Protein AF-A0AAW4Y4T2-F1 (afdb_monomer_lite)

Radius of gyration: 17.23 Å; chains: 1; bounding box: 32×28×51 Å

InterPro domains:
  IPR001162 UvrC, RNAse H endonuclease domain [PF08459] (28-86)
  IPR001162 UvrC, RNAse H endonuclease domain [PS50165] (1-86)
  IPR038476 UvrC, RNAse H endonuclease domain superfamily [G3DSA:3.30.420.340] (18-86)
  IPR050066 UvrABC system protein C [PTHR30562] (4-86)

pLDDT: mean 83.82, std 12.1, range [53.5, 97.75]

Foldseek 3Di:
DVVVVVVVVVVCCQFQVVQCVVCVVVVHPRDQKDKDWDWDDDPPDFTKIWIWMDGRSHTDPVPIDIDGDDPDDHPDVVVVVVVVVD

Secondary structure (DSSP, 8-state):
-HHHHHHHHHHHIIIIIHHHHHHHHHTSS--SEEEEEEEEEETTEEEEEEEEEEETTEE-GGG-EEEEP-S--SS-HHHHHHHH--

Sequence (86 aa):
LNNKFELISRDESRTIKAIEELGTQMGIQTPIRIEAFDNSNIQGVDPVSAMVTFIDGKPDKKNYRKYKIKTVKGPDDYKSMREVVR

Structure (mmCIF, N/CA/C/O backbone):
data_AF-A0AAW4Y4T2-F1
#
_entry.id   AF-A0AAW4Y4T2-F1
#
loop_
_atom_site.group_PDB
_atom_site.id
_atom_site.type_symbol
_atom_site.label_atom_id
_atom_site.label_alt_id
_atom_site.label_comp_id
_atom_site.label_asym_id
_atom_site.label_entity_id
_atom_site.label_seq_id
_atom_site.pdbx_PDB_ins_code
_atom_site.Cartn_x
_atom_site.Cartn_y
_atom_site.Cartn_z
_atom_site.occupancy
_atom_site.B_iso_or_equiv
_atom_site.auth_seq_id
_atom_site.auth_comp_id
_atom_site.auth_asym_id
_atom_site.auth_atom_id
_atom_site.pdbx_PDB_model_num
ATOM 1 N N . LEU A 1 1 ? -8.450 17.209 27.650 1.00 61.31 1 LEU A N 1
ATOM 2 C CA . LEU A 1 1 ? -8.834 15.776 27.700 1.00 61.31 1 LEU A CA 1
ATOM 3 C C . LEU A 1 1 ? -9.630 15.363 26.458 1.00 61.31 1 LEU A C 1
ATOM 5 O O . LEU A 1 1 ? -9.151 14.485 25.756 1.00 61.31 1 LEU A O 1
ATOM 9 N N . ASN A 1 2 ? -10.725 16.048 26.103 1.00 67.12 2 ASN A N 1
ATOM 10 C CA . ASN A 1 2 ? -11.574 15.714 24.936 1.00 67.12 2 ASN A CA 1
ATOM 11 C C . ASN A 1 2 ? -10.828 15.623 23.589 1.00 67.12 2 ASN A C 1
ATOM 13 O O . ASN A 1 2 ? -11.003 14.661 22.853 1.00 67.12 2 ASN A O 1
ATOM 17 N N . ASN A 1 3 ? -9.908 16.553 23.319 1.00 76.69 3 ASN A N 1
ATOM 18 C CA . ASN A 1 3 ? -9.151 16.594 22.059 1.00 76.69 3 ASN A CA 1
ATOM 19 C C . ASN A 1 3 ? -8.289 15.333 21.815 1.00 76.69 3 ASN A C 1
ATOM 21 O O . ASN A 1 3 ? -8.132 14.878 20.687 1.00 76.69 3 ASN A O 1
ATOM 25 N N . LYS A 1 4 ? -7.751 14.723 22.883 1.00 78.00 4 LYS A N 1
ATOM 26 C CA . LYS A 1 4 ? -6.906 13.521 22.775 1.00 78.00 4 LYS A CA 1
ATOM 27 C C . LYS A 1 4 ? -7.731 12.272 22.445 1.00 78.00 4 LYS A C 1
ATOM 29 O O . LYS A 1 4 ? -7.264 11.434 21.684 1.00 78.00 4 LYS A O 1
ATOM 34 N N . PHE A 1 5 ? -8.949 12.169 22.977 1.00 81.44 5 PHE A N 1
ATOM 35 C CA . PHE A 1 5 ? -9.868 11.072 22.658 1.00 81.44 5 PHE A CA 1
ATOM 36 C C . PHE A 1 5 ? -10.365 11.141 21.210 1.00 81.44 5 PHE A C 1
ATOM 38 O O . PHE A 1 5 ? -10.392 10.118 20.531 1.00 81.44 5 PHE A O 1
ATOM 45 N N 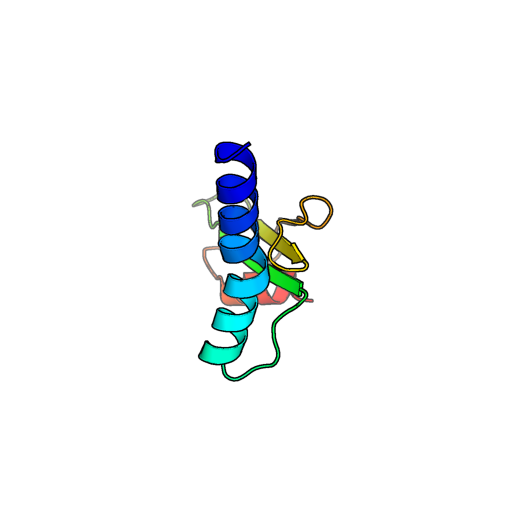. GLU A 1 6 ? -10.678 12.337 20.705 1.00 83.81 6 GLU A N 1
ATOM 46 C CA . GLU A 1 6 ? -11.056 12.523 19.296 1.00 83.81 6 GLU A CA 1
ATOM 47 C C . GLU A 1 6 ? -9.924 12.148 18.332 1.00 83.81 6 GLU A C 1
ATOM 49 O O . GLU A 1 6 ? -10.167 11.500 17.314 1.00 83.81 6 GLU A O 1
ATOM 54 N N . LEU A 1 7 ? -8.681 12.509 18.667 1.00 80.06 7 LEU A N 1
ATOM 55 C CA . LEU A 1 7 ? -7.494 12.129 17.898 1.00 80.06 7 LEU A CA 1
ATOM 56 C C . LEU A 1 7 ? -7.299 10.609 17.845 1.00 80.06 7 LEU A C 1
ATOM 58 O O . LEU A 1 7 ? -7.056 10.074 16.769 1.00 80.06 7 LEU A O 1
ATOM 62 N N . ILE A 1 8 ? -7.442 9.919 18.980 1.00 79.00 8 ILE A N 1
ATOM 63 C CA . ILE A 1 8 ? -7.304 8.455 19.055 1.00 79.00 8 ILE A CA 1
ATOM 64 C C . ILE A 1 8 ? -8.401 7.765 18.236 1.00 79.00 8 ILE A C 1
ATOM 66 O O . ILE A 1 8 ? -8.099 6.895 17.426 1.00 79.00 8 ILE A O 1
ATOM 70 N N . SER A 1 9 ? -9.654 8.203 18.381 1.00 80.31 9 SER A N 1
ATOM 71 C CA . SER A 1 9 ? -10.793 7.665 17.623 1.00 80.31 9 SER A CA 1
ATOM 72 C C . SER A 1 9 ? -10.625 7.844 16.107 1.00 80.31 9 SER A C 1
ATOM 74 O O . SER A 1 9 ? -10.906 6.935 15.325 1.00 80.31 9 SER A O 1
ATOM 76 N N . ARG A 1 10 ? -10.103 9.001 15.672 1.00 80.31 10 ARG A N 1
ATOM 77 C CA . ARG A 1 10 ? -9.776 9.254 14.259 1.00 80.31 10 ARG A CA 1
ATOM 78 C C . ARG A 1 10 ? -8.608 8.418 13.739 1.00 80.31 10 ARG A C 1
ATOM 80 O O . ARG A 1 10 ? -8.604 8.083 12.558 1.00 80.31 10 ARG A O 1
ATOM 87 N N . ASP A 1 11 ? -7.606 8.142 14.567 1.00 81.00 11 ASP A N 1
ATOM 88 C CA . ASP A 1 11 ? -6.477 7.292 14.173 1.00 81.00 11 ASP A CA 1
ATOM 89 C C . ASP A 1 11 ? -6.933 5.835 14.019 1.00 81.00 11 ASP A C 1
ATOM 91 O O . ASP A 1 11 ? -6.631 5.186 13.021 1.00 81.00 11 ASP A O 1
ATOM 95 N N . GLU A 1 12 ? -7.751 5.344 14.950 1.00 82.44 12 GLU A N 1
ATOM 96 C CA . GLU A 1 12 ? -8.331 3.998 14.909 1.00 82.44 12 GLU A CA 1
ATOM 97 C C . GLU A 1 12 ? -9.247 3.795 13.693 1.00 82.44 12 GLU A C 1
ATOM 99 O O . GLU A 1 12 ? -9.173 2.763 13.023 1.00 82.44 12 GLU A O 1
ATOM 104 N N . SER A 1 13 ? -10.065 4.797 13.346 1.00 82.88 13 SER A N 1
ATOM 105 C CA . SER A 1 13 ? -10.934 4.709 12.167 1.00 82.88 13 SER A CA 1
ATOM 106 C C . SER A 1 13 ? -10.158 4.670 10.850 1.00 82.88 13 SER A C 1
ATOM 108 O O . SER A 1 13 ? -10.552 3.964 9.927 1.00 82.88 13 SER A O 1
ATOM 110 N N . ARG A 1 14 ? -9.031 5.385 10.763 1.00 84.62 14 ARG A N 1
ATOM 111 C CA . ARG A 1 14 ? -8.176 5.432 9.565 1.00 84.62 14 ARG A CA 1
ATOM 112 C C . ARG A 1 14 ? -7.219 4.252 9.433 1.00 84.62 14 ARG A C 1
ATOM 114 O O . ARG A 1 14 ? -6.567 4.140 8.401 1.00 84.62 14 ARG A O 1
ATOM 121 N N . THR A 1 15 ? -7.102 3.421 10.465 1.00 90.12 15 THR A N 1
ATOM 122 C CA . THR A 1 15 ? -6.146 2.312 10.507 1.00 90.12 15 THR A CA 1
ATOM 123 C C . THR A 1 15 ? -6.894 0.987 10.517 1.00 90.12 15 THR A C 1
ATOM 125 O O . THR A 1 15 ? -7.191 0.461 9.448 1.00 90.12 15 THR A O 1
ATOM 128 N N . ILE A 1 16 ? -7.263 0.481 11.693 1.00 91.31 16 ILE A N 1
ATOM 129 C CA . ILE A 1 16 ? -7.865 -0.847 11.855 1.00 91.31 16 ILE A CA 1
ATOM 130 C C . ILE A 1 16 ? -9.229 -0.940 11.168 1.00 91.31 16 ILE A C 1
ATOM 132 O O . ILE A 1 16 ? -9.434 -1.832 10.348 1.00 91.31 16 ILE A O 1
ATOM 136 N N . LYS A 1 17 ? -10.134 0.017 11.409 1.00 92.88 17 LYS A N 1
ATOM 137 C CA . LYS A 1 17 ? -11.474 -0.044 10.795 1.00 92.88 17 LYS A CA 1
ATOM 138 C C . LYS A 1 17 ? -11.408 0.046 9.273 1.00 92.88 17 LYS A C 1
ATOM 140 O O . LYS A 1 17 ? -12.114 -0.679 8.584 1.00 92.88 17 LYS A O 1
ATOM 145 N N . ALA A 1 18 ? -10.510 0.878 8.747 1.00 93.56 18 ALA A N 1
ATOM 146 C C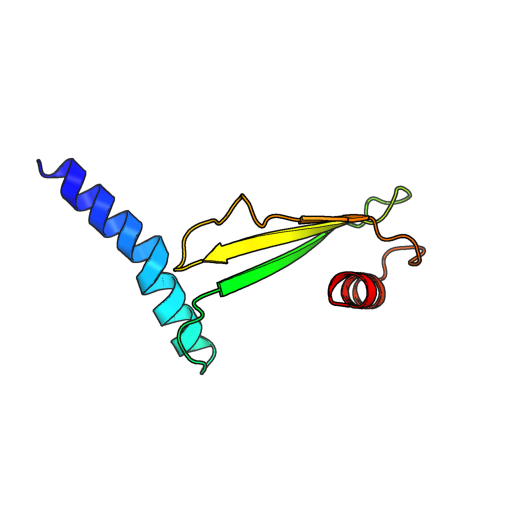A . ALA A 1 18 ? -10.321 1.021 7.309 1.00 93.56 18 ALA A CA 1
ATOM 147 C C . ALA A 1 18 ? -9.876 -0.293 6.642 1.00 93.56 18 ALA A C 1
ATOM 149 O O . ALA A 1 18 ? -10.377 -0.633 5.570 1.00 93.56 18 ALA A O 1
ATOM 150 N N . ILE A 1 19 ? -8.963 -1.055 7.259 1.00 95.81 19 ILE A N 1
ATOM 151 C CA . ILE A 1 19 ? -8.533 -2.345 6.698 1.00 95.81 19 ILE A CA 1
ATOM 152 C C . ILE A 1 19 ? -9.588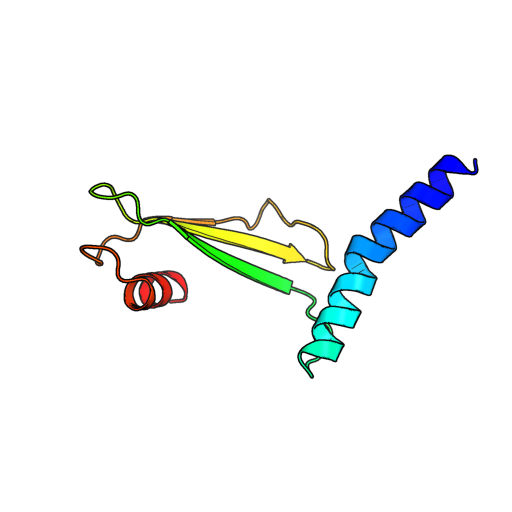 -3.443 6.887 1.00 95.81 19 ILE A C 1
ATOM 154 O O . ILE A 1 19 ? -9.728 -4.294 6.013 1.00 95.81 19 ILE A O 1
ATOM 158 N N . GLU A 1 20 ? -10.367 -3.421 7.970 1.00 95.62 20 GLU A N 1
ATOM 159 C CA . GLU A 1 20 ? -11.498 -4.341 8.170 1.00 95.62 20 GLU A CA 1
ATOM 160 C C . GLU A 1 20 ? -12.594 -4.122 7.119 1.00 95.62 20 GLU A C 1
ATOM 162 O O . GLU A 1 20 ? -13.083 -5.077 6.504 1.00 95.62 20 GLU A O 1
ATOM 167 N N . GLU A 1 21 ? -12.940 -2.859 6.861 1.00 96.12 21 GLU A N 1
ATOM 168 C CA . GLU A 1 21 ? -13.869 -2.471 5.799 1.00 96.12 21 GLU A CA 1
ATOM 169 C C . GLU A 1 21 ? -13.332 -2.885 4.426 1.00 96.12 21 GLU A C 1
ATOM 171 O O . GLU A 1 21 ? -14.070 -3.477 3.639 1.00 96.12 21 GLU A O 1
ATOM 176 N N . LEU A 1 22 ? -12.042 -2.652 4.152 1.00 95.19 22 LEU A N 1
ATOM 177 C CA . LEU A 1 22 ? -11.403 -3.072 2.904 1.00 95.19 22 LEU A CA 1
ATOM 178 C C . LEU A 1 22 ? -11.491 -4.590 2.700 1.00 95.19 22 LEU A C 1
ATOM 180 O O . LEU A 1 22 ? -11.898 -5.035 1.628 1.00 95.19 22 LEU A O 1
ATOM 184 N N . GLY A 1 23 ? -11.150 -5.380 3.724 1.00 96.69 23 GLY A N 1
ATOM 185 C CA . GLY A 1 23 ? -11.256 -6.840 3.675 1.00 96.69 23 GLY A CA 1
ATOM 186 C C . GLY A 1 23 ? -12.686 -7.294 3.385 1.00 96.69 23 GLY A C 1
ATOM 187 O O . GLY A 1 23 ? -12.912 -8.088 2.473 1.00 96.69 23 GLY A O 1
ATOM 188 N N . THR A 1 24 ? -13.659 -6.697 4.077 1.00 97.75 24 THR A N 1
ATOM 189 C CA . THR A 1 24 ? -15.089 -6.970 3.876 1.00 97.75 24 THR A CA 1
ATOM 190 C C . THR A 1 24 ? -15.535 -6.663 2.444 1.00 97.75 24 THR A C 1
ATOM 192 O O . THR A 1 24 ? -16.161 -7.508 1.808 1.00 97.75 24 THR A O 1
ATOM 195 N N . GLN A 1 25 ? -15.189 -5.487 1.906 1.00 97.56 25 GLN A N 1
ATOM 196 C CA . GLN A 1 25 ? -15.562 -5.075 0.544 1.00 97.56 25 GLN A CA 1
ATOM 197 C C . GLN A 1 25 ? -14.903 -5.937 -0.537 1.00 97.56 25 GLN A C 1
ATOM 199 O O . GLN A 1 25 ? -15.494 -6.182 -1.586 1.00 97.56 25 GLN A O 1
ATOM 204 N N . MET A 1 26 ? -13.688 -6.419 -0.282 1.00 96.62 26 MET A N 1
ATOM 205 C CA . M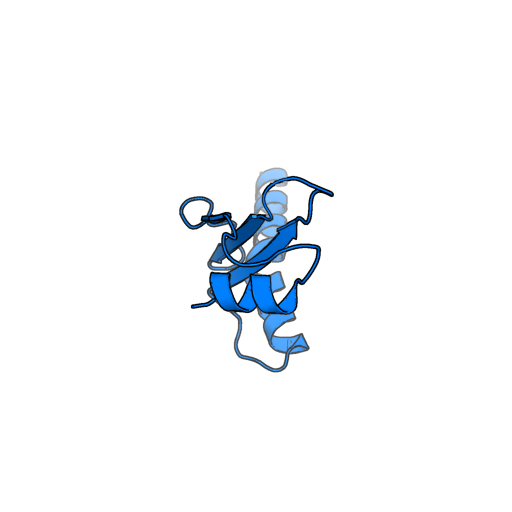ET A 1 26 ? -12.968 -7.309 -1.191 1.00 96.62 26 MET A CA 1
ATOM 206 C C . MET A 1 26 ? -13.353 -8.789 -1.025 1.00 96.62 26 MET A C 1
ATOM 208 O O . MET A 1 26 ? -12.914 -9.615 -1.824 1.00 96.62 26 MET A O 1
ATOM 212 N N . GLY A 1 27 ? -14.154 -9.140 -0.013 1.00 97.31 27 GLY A N 1
ATOM 213 C CA . GLY A 1 27 ? -14.527 -10.526 0.286 1.00 97.31 27 GLY A CA 1
ATOM 214 C C . GLY A 1 27 ? -13.356 -11.386 0.776 1.00 97.31 27 GLY A C 1
ATOM 215 O O . GLY A 1 27 ? -13.334 -12.592 0.534 1.00 97.31 27 GLY A O 1
ATOM 216 N N . ILE A 1 28 ? -12.370 -10.775 1.437 1.00 97.44 28 ILE A N 1
ATOM 217 C CA . ILE A 1 28 ? -11.170 -11.437 1.966 1.00 97.44 28 ILE A CA 1
ATOM 218 C C . ILE A 1 28 ? -11.056 -11.224 3.479 1.00 97.44 28 ILE A C 1
ATOM 220 O O . ILE A 1 28 ? -11.713 -10.361 4.060 1.00 97.44 28 ILE A O 1
ATOM 224 N N . GLN A 1 29 ? -10.186 -11.995 4.136 1.00 96.81 29 GLN A N 1
ATOM 225 C CA . GLN A 1 29 ? -9.807 -11.705 5.520 1.00 96.81 29 GLN A CA 1
ATOM 226 C C . GLN A 1 29 ? -9.166 -10.313 5.612 1.00 96.81 29 GLN A C 1
ATOM 228 O O . GLN A 1 29 ? -8.455 -9.905 4.693 1.00 96.81 29 GLN A O 1
ATOM 233 N N . THR A 1 30 ? -9.379 -9.617 6.734 1.00 97.00 30 THR A N 1
ATOM 234 C CA . THR A 1 30 ? -8.755 -8.322 7.031 1.00 97.00 30 THR A CA 1
ATOM 235 C C . THR A 1 30 ? -7.266 -8.325 6.657 1.00 97.00 30 THR A C 1
ATOM 237 O O . THR A 1 30 ? -6.489 -9.081 7.252 1.00 97.00 30 THR A O 1
ATOM 240 N N . PRO A 1 31 ? -6.845 -7.514 5.669 1.00 96.50 31 PRO A N 1
ATOM 241 C CA . PRO A 1 31 ? -5.467 -7.489 5.214 1.00 96.50 31 PRO A CA 1
ATOM 242 C C . PRO A 1 31 ? -4.573 -6.822 6.262 1.00 96.50 31 PRO A C 1
ATOM 244 O O . PRO A 1 31 ? -4.587 -5.607 6.444 1.00 96.50 31 PRO A O 1
ATOM 247 N N . ILE A 1 32 ? -3.760 -7.639 6.934 1.00 95.19 32 ILE A N 1
ATOM 248 C CA . ILE A 1 32 ? -2.792 -7.191 7.948 1.00 95.19 32 ILE A CA 1
ATOM 249 C C . ILE A 1 32 ? -1.621 -6.452 7.295 1.00 95.19 32 ILE A C 1
ATOM 251 O O . ILE A 1 32 ? -1.124 -5.467 7.832 1.00 95.19 32 ILE A O 1
ATOM 255 N N . ARG A 1 33 ? -1.182 -6.916 6.120 1.00 96.12 33 ARG A N 1
ATOM 256 C CA . ARG A 1 33 ? -0.113 -6.304 5.329 1.00 96.12 33 ARG A CA 1
ATOM 257 C C . ARG A 1 33 ? -0.650 -5.941 3.953 1.00 96.12 33 ARG A C 1
ATOM 259 O O . ARG A 1 33 ? -1.156 -6.805 3.245 1.00 96.12 33 ARG A O 1
ATOM 266 N N . ILE A 1 34 ? -0.491 -4.678 3.577 1.00 96.38 34 ILE A N 1
ATOM 267 C CA . ILE A 1 34 ? -0.890 -4.148 2.274 1.00 96.38 34 ILE A CA 1
ATOM 268 C C . ILE A 1 34 ? 0.355 -3.576 1.605 1.00 96.38 34 ILE A C 1
ATOM 270 O O . ILE A 1 34 ? 1.019 -2.702 2.160 1.00 96.38 34 ILE A O 1
ATOM 274 N N . GLU A 1 35 ? 0.668 -4.062 0.411 1.00 95.88 35 GLU A N 1
ATOM 275 C CA . GLU A 1 35 ? 1.718 -3.514 -0.444 1.00 95.88 35 GLU A CA 1
ATOM 276 C C . GLU A 1 35 ? 1.066 -2.931 -1.692 1.00 95.88 35 GLU A C 1
ATOM 278 O O . GLU A 1 35 ? 0.361 -3.630 -2.418 1.00 95.88 35 GLU A O 1
ATOM 283 N N . ALA A 1 36 ? 1.273 -1.637 -1.918 1.00 93.44 36 ALA A N 1
ATOM 284 C CA . ALA A 1 36 ? 0.756 -0.940 -3.085 1.00 93.44 36 ALA A CA 1
ATOM 285 C C . ALA A 1 36 ? 1.922 -0.471 -3.950 1.00 93.44 36 ALA A C 1
ATOM 287 O O . ALA A 1 36 ? 2.890 0.098 -3.440 1.00 93.44 36 ALA A O 1
ATOM 288 N N . PHE A 1 37 ? 1.809 -0.718 -5.250 1.00 90.19 37 PHE A N 1
ATOM 289 C CA . PHE A 1 37 ? 2.827 -0.399 -6.240 1.00 90.19 37 PHE A CA 1
ATOM 290 C C . PHE A 1 37 ? 2.340 0.747 -7.124 1.00 90.19 37 PHE A C 1
ATOM 292 O O . PHE A 1 37 ? 1.225 0.704 -7.639 1.00 90.19 37 PHE A O 1
ATOM 299 N N . ASP A 1 38 ? 3.189 1.750 -7.305 1.00 87.19 38 ASP A N 1
ATOM 300 C CA . ASP A 1 38 ? 3.009 2.852 -8.242 1.00 87.19 38 ASP A CA 1
ATOM 301 C C . ASP A 1 38 ? 4.092 2.769 -9.322 1.00 87.19 38 ASP A C 1
ATOM 303 O O . ASP A 1 38 ? 5.287 2.810 -9.016 1.00 87.19 38 ASP A O 1
ATOM 307 N N . ASN A 1 39 ? 3.682 2.632 -10.583 1.00 81.12 39 ASN A N 1
ATOM 308 C CA . ASN A 1 39 ? 4.596 2.556 -11.719 1.00 81.12 39 ASN A CA 1
ATOM 309 C C . ASN A 1 39 ? 4.651 3.910 -12.418 1.00 81.12 39 ASN A C 1
ATOM 311 O O . ASN A 1 39 ? 3.726 4.316 -13.118 1.00 81.12 39 ASN A O 1
ATOM 315 N N . SER A 1 40 ? 5.771 4.601 -12.240 1.00 75.19 40 SER A N 1
ATOM 316 C CA . SER A 1 40 ? 6.024 5.892 -12.863 1.00 75.19 40 SER A CA 1
ATOM 317 C C . SER A 1 40 ? 6.819 5.704 -14.157 1.00 75.19 40 SER A C 1
ATOM 319 O O . SER A 1 40 ? 8.000 5.345 -14.136 1.00 75.19 40 SER A O 1
ATOM 321 N N . ASN A 1 41 ? 6.180 6.004 -15.289 1.00 65.19 41 ASN A N 1
ATOM 322 C CA . ASN A 1 41 ? 6.820 6.056 -16.603 1.00 65.19 41 ASN A CA 1
ATOM 323 C C . ASN A 1 41 ? 7.150 7.514 -16.949 1.00 65.19 41 ASN A C 1
ATOM 325 O O . ASN A 1 41 ? 6.328 8.233 -17.518 1.00 65.19 41 ASN A O 1
ATOM 329 N N . ILE A 1 42 ? 8.352 7.976 -16.605 1.00 59.44 42 ILE A N 1
ATOM 330 C CA . ILE A 1 42 ? 8.832 9.280 -17.078 1.00 59.44 42 ILE A CA 1
ATOM 331 C C . ILE A 1 42 ? 9.199 9.105 -18.554 1.00 59.44 42 ILE A C 1
ATOM 333 O O . ILE A 1 42 ? 10.032 8.264 -18.892 1.00 59.44 42 ILE A O 1
ATOM 337 N N . GLN A 1 43 ? 8.560 9.864 -19.451 1.00 53.50 43 GLN A N 1
ATOM 338 C CA . GLN A 1 43 ? 8.849 9.806 -20.888 1.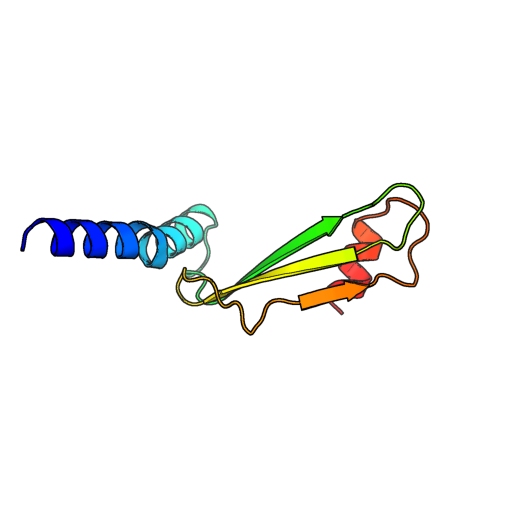00 53.50 43 GLN A CA 1
ATOM 339 C C . GLN A 1 43 ? 10.355 10.003 -21.135 1.00 53.50 43 GLN A C 1
ATOM 341 O O . GLN A 1 43 ? 10.883 11.100 -20.975 1.00 53.50 43 GLN A O 1
ATOM 346 N N . GLY A 1 44 ? 11.040 8.922 -21.517 1.00 57.41 44 GLY A N 1
ATOM 347 C CA . GLY A 1 44 ? 12.451 8.929 -21.909 1.00 57.41 44 GLY A CA 1
ATOM 348 C C . GLY A 1 44 ? 13.482 8.671 -20.805 1.00 57.41 44 GLY A C 1
ATOM 349 O O . GLY A 1 44 ? 14.665 8.635 -21.133 1.00 57.41 44 GLY A O 1
ATOM 350 N N . VAL A 1 45 ? 13.096 8.459 -19.538 1.00 58.25 45 VAL A N 1
ATOM 351 C CA . VAL A 1 45 ? 14.063 8.267 -18.437 1.00 58.25 45 VAL A CA 1
ATOM 352 C C . VAL A 1 45 ? 13.635 7.115 -17.527 1.00 58.25 45 VAL A C 1
ATOM 354 O O . VAL A 1 45 ? 12.496 7.097 -17.075 1.00 58.25 45 VAL A O 1
ATOM 357 N N . ASP A 1 46 ? 14.555 6.168 -17.301 1.00 65.12 46 ASP A N 1
ATOM 358 C CA . ASP A 1 46 ? 14.515 5.018 -16.379 1.00 65.12 46 ASP A CA 1
ATOM 359 C C . ASP A 1 46 ? 13.151 4.735 -15.708 1.00 65.12 46 ASP A C 1
ATOM 361 O O . ASP A 1 46 ? 12.836 5.374 -14.698 1.00 65.12 46 ASP A O 1
ATOM 365 N N . PRO A 1 47 ? 12.356 3.762 -16.198 1.00 73.31 47 PRO A N 1
ATOM 366 C CA . PRO A 1 47 ? 11.103 3.395 -15.548 1.00 73.31 47 PRO A CA 1
ATOM 367 C C . PRO A 1 47 ? 11.347 2.937 -14.102 1.00 73.31 47 PRO A C 1
ATOM 369 O O . PRO A 1 47 ? 12.284 2.189 -13.798 1.00 73.31 47 PRO A O 1
ATOM 372 N N . VAL A 1 48 ? 10.506 3.413 -13.185 1.00 80.56 48 VAL A N 1
ATOM 373 C CA . VAL A 1 48 ? 10.612 3.133 -11.750 1.00 80.56 48 VAL A CA 1
ATOM 374 C C . VAL A 1 48 ? 9.271 2.647 -11.223 1.00 80.56 48 VAL A C 1
ATOM 376 O O . VAL A 1 48 ? 8.240 3.254 -11.497 1.00 80.56 48 VAL A O 1
ATOM 379 N N . SER A 1 49 ? 9.311 1.621 -10.375 1.00 86.12 49 SER A N 1
ATOM 380 C CA . SER A 1 49 ? 8.183 1.236 -9.528 1.00 86.12 49 SER A CA 1
ATOM 381 C C . SER A 1 49 ? 8.466 1.586 -8.068 1.00 86.12 49 SER A C 1
ATOM 383 O O . SER A 1 49 ? 9.524 1.245 -7.530 1.00 86.12 49 SER A O 1
ATOM 385 N N . ALA A 1 50 ? 7.547 2.292 -7.420 1.00 90.06 50 ALA A N 1
ATOM 386 C CA . ALA A 1 50 ? 7.585 2.573 -5.993 1.00 90.06 50 ALA A CA 1
ATOM 387 C C . ALA A 1 50 ? 6.589 1.664 -5.268 1.00 90.06 50 ALA A C 1
ATOM 389 O O . ALA A 1 50 ? 5.418 1.624 -5.618 1.00 90.06 50 ALA A O 1
ATOM 390 N N . MET A 1 51 ? 7.045 0.965 -4.232 1.00 94.06 51 MET A N 1
ATOM 391 C CA . MET A 1 51 ? 6.203 0.149 -3.365 1.00 94.06 51 MET A CA 1
ATOM 392 C C . MET A 1 51 ? 6.084 0.814 -1.998 1.00 94.06 51 MET A C 1
ATOM 394 O O . MET A 1 51 ? 7.095 1.059 -1.329 1.00 94.06 51 MET A O 1
ATOM 398 N N . VAL A 1 52 ? 4.851 1.065 -1.570 1.00 96.19 52 VAL A N 1
ATOM 399 C CA . VAL A 1 52 ? 4.528 1.484 -0.205 1.00 96.19 52 VAL A CA 1
ATOM 400 C C . VAL A 1 52 ? 3.916 0.319 0.558 1.00 96.19 52 VAL A C 1
ATOM 402 O O . VAL A 1 52 ? 3.174 -0.486 0.001 1.00 96.19 52 VAL A O 1
ATOM 405 N N . THR A 1 53 ? 4.231 0.232 1.846 1.00 97.06 53 THR A N 1
ATOM 406 C CA . THR A 1 53 ? 3.752 -0.837 2.724 1.00 97.06 53 THR A CA 1
ATOM 407 C C . THR A 1 53 ? 2.927 -0.252 3.856 1.00 97.06 53 THR A C 1
ATOM 409 O O . THR A 1 53 ? 3.342 0.714 4.495 1.00 97.06 53 THR A O 1
ATOM 412 N N . PHE A 1 54 ? 1.791 -0.872 4.144 1.00 96.38 54 PHE A N 1
ATOM 413 C CA . PHE A 1 54 ? 1.019 -0.653 5.358 1.00 96.38 54 PHE A CA 1
ATOM 414 C C . PHE A 1 54 ? 0.956 -1.956 6.156 1.00 96.38 54 PHE A C 1
ATOM 416 O O . PHE A 1 54 ? 0.773 -3.027 5.577 1.00 96.38 54 PHE A O 1
ATOM 423 N N . ILE A 1 55 ? 1.122 -1.858 7.474 1.00 95.38 55 ILE A N 1
ATOM 424 C CA . ILE A 1 55 ? 0.922 -2.957 8.425 1.00 95.38 55 ILE A CA 1
ATOM 425 C C . ILE A 1 55 ? -0.100 -2.488 9.456 1.00 95.38 55 ILE A C 1
ATOM 427 O O . ILE A 1 55 ? 0.034 -1.381 9.980 1.00 95.38 55 ILE A O 1
ATOM 431 N N . ASP A 1 56 ? -1.133 -3.291 9.707 1.00 94.38 56 ASP A N 1
ATOM 432 C CA . ASP A 1 56 ? -2.238 -2.961 10.619 1.00 94.38 56 ASP A CA 1
ATOM 433 C C . ASP A 1 56 ? -2.870 -1.589 10.302 1.00 94.38 56 ASP A C 1
ATOM 435 O O . ASP A 1 56 ? -3.156 -0.769 11.177 1.00 94.38 56 ASP A O 1
ATOM 439 N N . GLY A 1 57 ? -3.004 -1.287 9.006 1.00 92.31 57 GLY A N 1
ATOM 440 C CA . GLY A 1 57 ? -3.550 -0.021 8.512 1.00 92.31 57 GLY A CA 1
ATOM 441 C C . GLY A 1 57 ? -2.642 1.197 8.717 1.00 92.31 57 GLY A C 1
ATOM 442 O O . GLY A 1 57 ? -3.025 2.307 8.352 1.00 92.31 57 GLY A O 1
ATOM 443 N N . LYS A 1 58 ? -1.429 1.027 9.260 1.00 94.19 58 LYS A N 1
ATOM 444 C CA . LYS A 1 58 ? -0.456 2.107 9.484 1.00 94.19 58 LYS A CA 1
ATOM 445 C C . LYS A 1 58 ? 0.679 2.072 8.455 1.00 94.19 58 LYS A C 1
ATOM 447 O O . LYS A 1 58 ? 1.137 0.988 8.100 1.00 94.19 58 LYS A O 1
ATOM 452 N N . PRO A 1 59 ? 1.183 3.234 7.992 1.00 95.25 59 PRO A N 1
ATOM 453 C CA . PRO A 1 59 ? 2.317 3.274 7.073 1.00 95.25 59 PRO A CA 1
ATOM 454 C C . PRO A 1 59 ? 3.582 2.656 7.685 1.00 95.25 59 PRO A C 1
ATOM 456 O O . PRO A 1 59 ? 4.088 3.138 8.700 1.00 95.25 59 PRO A O 1
ATOM 459 N N . ASP A 1 60 ? 4.151 1.658 7.017 1.00 96.62 60 ASP A N 1
ATOM 460 C CA . ASP A 1 60 ? 5.419 1.026 7.379 1.00 96.62 60 ASP A CA 1
ATOM 461 C C . ASP A 1 60 ? 6.545 1.499 6.448 1.00 96.62 60 ASP A C 1
ATOM 463 O O . ASP A 1 60 ? 6.974 0.824 5.507 1.00 96.62 60 ASP A O 1
ATOM 467 N N . LYS A 1 61 ? 7.045 2.708 6.730 1.00 94.12 61 LYS A N 1
ATOM 468 C CA . LYS A 1 61 ? 8.063 3.392 5.913 1.00 94.12 61 LYS A CA 1
ATOM 469 C C . LYS A 1 61 ? 9.375 2.614 5.786 1.00 94.12 61 LYS A C 1
ATOM 471 O O . LYS A 1 61 ? 10.088 2.786 4.800 1.00 94.12 61 LYS A O 1
ATOM 476 N N . LYS A 1 62 ? 9.706 1.753 6.757 1.00 95.00 62 LYS A N 1
ATOM 477 C CA . LYS A 1 62 ? 10.927 0.928 6.728 1.00 95.00 62 LYS A CA 1
ATOM 478 C C . LYS A 1 62 ? 10.892 -0.084 5.579 1.00 95.00 62 LYS A C 1
ATOM 480 O O . LYS A 1 62 ? 11.939 -0.466 5.047 1.00 95.00 62 LYS A O 1
ATOM 485 N N . ASN A 1 63 ? 9.697 -0.504 5.175 1.00 93.69 63 ASN A N 1
ATOM 486 C CA . ASN A 1 63 ? 9.497 -1.467 4.103 1.00 93.69 63 ASN A CA 1
ATOM 487 C C . ASN A 1 63 ? 9.158 -0.844 2.749 1.00 93.69 63 ASN A C 1
ATOM 489 O O . ASN A 1 63 ? 8.939 -1.576 1.791 1.00 93.69 63 ASN A O 1
ATOM 493 N N . TYR A 1 64 ? 9.242 0.482 2.619 1.00 94.56 64 TYR A N 1
ATOM 494 C CA . TYR A 1 64 ? 9.105 1.121 1.315 1.00 94.56 64 TYR A CA 1
ATOM 495 C C . TYR A 1 64 ? 10.269 0.709 0.414 1.00 94.56 64 TYR A C 1
ATOM 497 O O . TYR A 1 64 ? 11.419 0.602 0.860 1.00 94.56 64 TYR A O 1
ATOM 505 N N . ARG A 1 65 ? 9.981 0.464 -0.862 1.00 92.88 65 ARG A N 1
ATOM 506 C CA . ARG A 1 65 ? 10.988 0.066 -1.851 1.00 92.88 65 ARG A CA 1
ATOM 507 C C . ARG A 1 65 ? 10.828 0.883 -3.121 1.00 92.88 65 ARG A C 1
ATOM 509 O O . ARG A 1 65 ? 9.734 1.293 -3.484 1.00 92.88 65 ARG A O 1
ATOM 516 N N . LYS A 1 66 ? 11.952 1.122 -3.789 1.00 89.50 66 LYS A N 1
ATOM 517 C CA . LYS A 1 66 ? 12.011 1.745 -5.109 1.00 89.50 66 LYS A CA 1
ATOM 518 C C . LYS A 1 66 ? 12.765 0.797 -6.027 1.00 89.50 66 LYS A C 1
ATOM 520 O O . LYS A 1 66 ? 13.954 0.559 -5.821 1.00 89.50 66 LYS A O 1
ATOM 525 N N . TYR A 1 67 ? 12.077 0.273 -7.024 1.00 86.38 67 TYR A N 1
ATOM 526 C CA . TYR A 1 67 ? 12.617 -0.649 -8.007 1.00 86.38 67 TYR A CA 1
ATOM 527 C C . TYR A 1 67 ? 12.931 0.121 -9.285 1.00 86.38 67 TYR A C 1
ATOM 529 O O . TYR A 1 67 ? 12.063 0.782 -9.853 1.00 86.38 67 TYR A O 1
ATOM 537 N N . LYS A 1 68 ? 14.192 0.065 -9.720 1.00 81.81 68 LYS A N 1
ATOM 538 C CA . LYS A 1 68 ? 14.590 0.545 -11.047 1.00 81.81 68 LYS A CA 1
ATOM 539 C C . LYS A 1 68 ? 14.360 -0.578 -12.045 1.00 81.81 68 LYS A C 1
ATOM 541 O O . LYS A 1 68 ? 14.956 -1.641 -11.886 1.00 81.81 68 LYS A O 1
ATOM 546 N N . ILE A 1 69 ? 13.537 -0.321 -13.049 1.00 77.00 69 ILE A N 1
ATOM 547 C CA . ILE A 1 69 ? 13.149 -1.302 -14.055 1.00 77.00 69 ILE A CA 1
ATOM 548 C C . ILE A 1 69 ? 14.178 -1.239 -15.177 1.00 77.00 69 ILE A C 1
ATOM 550 O O . ILE A 1 69 ? 14.379 -0.190 -15.786 1.00 77.00 69 ILE A O 1
ATOM 554 N N . LYS A 1 70 ? 14.891 -2.343 -15.408 1.00 73.81 70 LYS A N 1
ATOM 555 C CA . LYS A 1 70 ? 16.046 -2.351 -16.323 1.00 73.81 70 LYS A CA 1
ATOM 556 C C . LYS A 1 70 ? 15.712 -2.895 -17.702 1.00 73.81 70 LYS A C 1
ATOM 558 O O . LYS A 1 70 ? 16.398 -2.567 -18.667 1.00 73.81 70 LYS A O 1
ATOM 56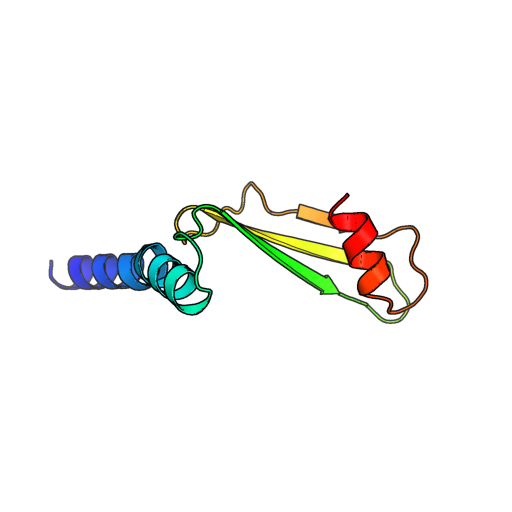3 N N . THR A 1 71 ? 14.714 -3.772 -17.794 1.00 70.75 71 THR A N 1
ATOM 564 C CA . THR A 1 71 ? 14.498 -4.575 -19.007 1.00 70.75 71 THR A CA 1
ATOM 565 C C . THR A 1 71 ? 13.368 -4.062 -19.896 1.00 70.75 71 THR A C 1
ATOM 567 O O . THR A 1 71 ? 13.262 -4.463 -21.057 1.00 70.75 71 THR A O 1
ATOM 570 N N . VAL A 1 72 ? 12.549 -3.141 -19.388 1.00 66.81 72 VAL A N 1
ATOM 571 C CA . VAL A 1 72 ? 11.364 -2.626 -20.077 1.00 66.81 72 VAL A CA 1
ATOM 572 C C . VAL A 1 72 ? 11.706 -1.347 -20.843 1.00 66.81 72 VAL A C 1
ATOM 574 O O . VAL A 1 72 ? 12.206 -0.381 -20.271 1.00 66.81 72 VAL A O 1
ATOM 577 N N . LYS A 1 73 ? 11.444 -1.339 -22.156 1.00 64.69 73 LYS A N 1
ATOM 578 C CA . LYS A 1 73 ? 11.588 -0.159 -23.022 1.00 64.69 73 LYS A CA 1
ATOM 579 C C . LYS A 1 73 ? 10.211 0.432 -23.321 1.00 64.69 73 LYS A C 1
ATOM 581 O O . LYS A 1 73 ? 9.368 -0.264 -23.879 1.00 64.69 73 LYS A O 1
ATOM 586 N N . GLY A 1 74 ? 10.030 1.719 -23.025 1.00 65.62 74 GLY A N 1
ATOM 587 C CA . GLY A 1 74 ? 8.751 2.416 -23.196 1.00 65.62 74 GLY A CA 1
ATOM 588 C C . GLY A 1 74 ? 7.749 2.136 -22.063 1.00 65.62 74 GLY A C 1
ATOM 589 O O . GLY A 1 74 ? 8.071 1.392 -21.138 1.00 65.62 74 GLY A O 1
ATOM 590 N N . PRO A 1 75 ? 6.553 2.752 -22.105 1.00 64.75 75 PRO A N 1
ATOM 591 C CA . PRO A 1 75 ? 5.527 2.584 -21.078 1.00 64.75 75 PRO A CA 1
ATOM 592 C C . PRO A 1 75 ? 4.830 1.221 -21.231 1.00 64.75 75 PRO A C 1
ATOM 594 O O . PRO A 1 75 ? 3.874 1.084 -21.991 1.00 64.75 75 PRO A O 1
ATOM 597 N N . ASP A 1 76 ? 5.336 0.196 -20.544 1.00 72.25 76 ASP A N 1
ATOM 598 C CA . ASP A 1 76 ? 4.735 -1.146 -20.489 1.00 72.25 76 ASP A CA 1
ATOM 599 C C . ASP A 1 76 ? 4.614 -1.602 -19.026 1.00 72.25 76 ASP A C 1
ATOM 601 O O . ASP A 1 76 ? 5.499 -2.254 -18.463 1.00 72.25 76 ASP A O 1
ATOM 605 N N . ASP A 1 77 ? 3.495 -1.234 -18.400 1.00 70.31 77 ASP A N 1
ATOM 606 C CA . ASP A 1 77 ? 3.246 -1.452 -16.970 1.00 70.31 77 ASP A CA 1
ATOM 607 C C . ASP A 1 77 ? 3.135 -2.932 -16.592 1.00 70.31 77 ASP A C 1
ATOM 609 O O . ASP A 1 77 ? 3.486 -3.318 -15.475 1.00 70.31 77 ASP A O 1
ATOM 613 N N . TYR A 1 78 ? 2.716 -3.794 -17.521 1.00 74.81 78 TYR A N 1
ATOM 614 C CA . TYR A 1 78 ? 2.603 -5.228 -17.264 1.00 74.81 78 TYR A CA 1
ATOM 615 C C . TYR A 1 78 ? 3.972 -5.888 -17.129 1.00 74.81 78 TYR A C 1
ATOM 617 O O . TYR A 1 78 ? 4.183 -6.695 -16.218 1.00 74.81 78 TYR A O 1
ATOM 625 N N . LYS A 1 79 ? 4.916 -5.560 -18.020 1.00 74.06 79 LYS A N 1
ATOM 626 C CA . LYS A 1 79 ? 6.288 -6.075 -17.902 1.00 74.06 79 LYS A CA 1
ATOM 627 C C . LYS A 1 79 ? 7.001 -5.479 -16.695 1.00 74.06 79 LYS A C 1
ATOM 629 O O . LYS A 1 79 ? 7.698 -6.210 -15.997 1.00 74.06 79 LYS A O 1
ATOM 634 N N . SER A 1 80 ? 6.753 -4.202 -16.416 1.00 73.69 80 SER A N 1
ATOM 635 C CA . SER A 1 80 ? 7.245 -3.510 -15.228 1.00 73.69 80 SER A CA 1
ATOM 636 C C . SER A 1 80 ? 6.819 -4.215 -13.936 1.00 73.69 80 SER A C 1
ATOM 638 O O . SER A 1 80 ? 7.672 -4.584 -13.132 1.00 73.69 80 SER A O 1
ATOM 640 N N . MET A 1 81 ? 5.525 -4.522 -13.771 1.00 78.62 81 MET A N 1
ATOM 641 C CA . MET A 1 81 ? 5.033 -5.266 -12.602 1.00 78.62 81 MET A CA 1
ATOM 642 C C . MET A 1 81 ? 5.617 -6.678 -12.503 1.00 78.62 81 MET A C 1
ATOM 644 O O . MET A 1 81 ? 5.937 -7.131 -11.407 1.00 78.62 81 MET A O 1
ATOM 648 N N . ARG A 1 82 ? 5.802 -7.378 -13.631 1.00 81.62 82 ARG A N 1
ATOM 649 C CA . ARG A 1 82 ? 6.427 -8.714 -13.630 1.00 81.62 82 ARG A CA 1
ATOM 650 C C . ARG A 1 82 ? 7.881 -8.703 -13.159 1.00 81.62 82 ARG A C 1
ATOM 652 O O . ARG A 1 82 ? 8.320 -9.706 -12.608 1.00 81.62 82 ARG A O 1
ATOM 659 N N . GLU A 1 83 ? 8.634 -7.633 -13.411 1.00 77.12 83 GLU A N 1
ATOM 660 C CA . GLU A 1 83 ? 10.014 -7.493 -12.919 1.00 77.12 83 GLU A CA 1
ATOM 661 C C . GLU A 1 83 ? 10.040 -7.196 -11.412 1.00 77.12 83 GLU A C 1
ATOM 663 O O . GLU A 1 83 ? 10.926 -7.670 -10.709 1.00 77.12 83 GLU A O 1
ATOM 668 N N . VAL A 1 84 ? 9.049 -6.454 -10.914 1.00 78.88 84 VAL A N 1
ATOM 669 C CA . VAL A 1 84 ? 8.988 -5.972 -9.525 1.00 78.88 84 VAL A CA 1
ATOM 670 C C . VAL A 1 84 ? 8.459 -7.020 -8.543 1.00 78.88 84 VAL A C 1
ATOM 672 O O . VAL A 1 84 ? 8.940 -7.091 -7.418 1.00 78.88 84 VAL A O 1
ATOM 675 N N . VAL A 1 85 ? 7.485 -7.837 -8.955 1.00 77.31 85 VAL A N 1
ATOM 676 C CA . VAL A 1 85 ? 6.828 -8.854 -8.103 1.00 77.31 85 VAL A CA 1
ATOM 677 C C . VAL A 1 85 ? 7.632 -10.168 -8.025 1.00 77.31 85 VAL A C 1
ATOM 679 O O . VAL A 1 85 ? 7.209 -11.121 -7.376 1.00 77.31 85 VAL A O 1
ATOM 682 N N . ARG A 1 86 ? 8.776 -10.249 -8.712 1.00 64.00 86 ARG A N 1
ATOM 683 C CA . ARG A 1 86 ? 9.555 -11.482 -8.870 1.00 64.00 86 ARG A CA 1
ATOM 684 C C . ARG A 1 86 ? 10.434 -11.836 -7.674 1.00 64.00 86 ARG A C 1
ATOM 686 O O . ARG A 1 86 ? 10.929 -10.910 -6.997 1.00 64.00 86 ARG A O 1
#

Organism: Staphylococcus aureus (NCBI:txid1280)